Protein AF-A0AAW1SRS5-F1 (afdb_monomer)

Structure (mmCIF, N/CA/C/O backbone):
data_AF-A0AAW1SRS5-F1
#
_entry.id   AF-A0AAW1SRS5-F1
#
loop_
_atom_site.group_PDB
_atom_site.id
_atom_site.type_symbol
_atom_site.label_atom_id
_atom_site.label_alt_id
_atom_site.label_comp_id
_atom_site.label_asym_id
_atom_site.label_entity_id
_atom_site.label_seq_id
_atom_site.pdbx_PDB_ins_code
_atom_site.Cartn_x
_atom_site.Cartn_y
_atom_site.Cartn_z
_atom_sit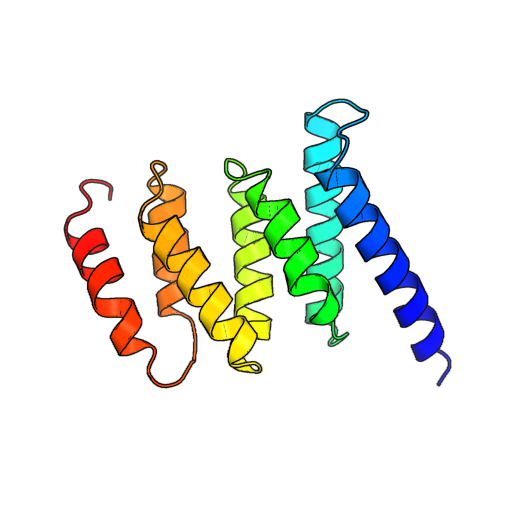e.occupancy
_atom_site.B_iso_or_equiv
_atom_site.auth_seq_id
_atom_site.auth_comp_id
_atom_site.auth_asym_id
_atom_site.auth_atom_id
_atom_site.pdbx_PDB_model_num
ATOM 1 N N . MET A 1 1 ? -18.367 -3.774 26.605 1.00 44.94 1 MET A N 1
ATOM 2 C CA . MET A 1 1 ? -16.959 -3.751 26.159 1.00 44.94 1 MET A CA 1
ATOM 3 C C . MET A 1 1 ? -16.515 -2.293 26.038 1.00 44.94 1 MET A C 1
ATOM 5 O O . MET A 1 1 ? -17.135 -1.575 25.269 1.00 44.94 1 MET A O 1
ATOM 9 N N . PRO A 1 2 ? -15.523 -1.811 26.808 1.00 51.00 2 PRO A N 1
ATOM 10 C CA . PRO A 1 2 ? -15.092 -0.400 26.791 1.00 51.00 2 PRO A CA 1
ATOM 11 C C . PRO A 1 2 ? -14.282 0.042 25.550 1.00 51.00 2 PRO A C 1
ATOM 13 O O . PRO A 1 2 ? -13.909 1.208 25.461 1.00 51.00 2 PRO A O 1
ATOM 16 N N . GLY A 1 3 ? -13.961 -0.868 24.618 1.00 58.78 3 GLY A N 1
ATOM 17 C CA . GLY A 1 3 ? -13.056 -0.607 23.485 1.00 58.78 3 GLY A CA 1
ATOM 18 C C . GLY A 1 3 ? -13.706 -0.025 22.222 1.00 58.78 3 GLY A C 1
ATOM 19 O O . GLY A 1 3 ? -13.033 0.660 21.455 1.00 58.78 3 GLY A O 1
ATOM 20 N N . ASP A 1 4 ? -15.007 -0.233 22.009 1.00 59.31 4 ASP A N 1
ATOM 21 C CA . ASP A 1 4 ? -15.655 0.087 20.724 1.00 59.31 4 ASP A CA 1
ATOM 22 C C . ASP A 1 4 ? -15.824 1.595 20.475 1.00 59.31 4 ASP A C 1
ATOM 24 O O . ASP A 1 4 ? -15.737 2.071 19.341 1.00 59.31 4 ASP A O 1
ATOM 28 N N . SER A 1 5 ? -16.028 2.378 21.535 1.00 62.31 5 SER A N 1
ATOM 29 C CA . SER A 1 5 ? -16.155 3.838 21.462 1.00 62.31 5 SER A CA 1
ATOM 30 C C . SER A 1 5 ? -14.812 4.533 21.225 1.00 62.31 5 SER A C 1
ATOM 32 O O . SER A 1 5 ? -14.764 5.517 20.486 1.00 62.31 5 SER A O 1
ATOM 34 N N . LYS A 1 6 ? -13.713 4.000 21.778 1.00 66.62 6 LYS A N 1
ATOM 35 C CA . LYS A 1 6 ? -12.357 4.530 21.564 1.00 66.62 6 LYS A CA 1
ATOM 36 C C . LYS A 1 6 ? -11.906 4.341 20.112 1.00 66.62 6 LYS A C 1
ATOM 38 O O . LYS A 1 6 ? -11.450 5.294 19.486 1.00 66.62 6 LYS A O 1
ATOM 43 N N . ASN A 1 7 ? -12.142 3.156 19.547 1.00 69.06 7 ASN A N 1
ATOM 44 C CA . ASN A 1 7 ? -11.764 2.834 18.166 1.00 69.06 7 ASN A CA 1
ATOM 45 C C . ASN A 1 7 ? -12.477 3.731 17.136 1.00 69.06 7 ASN A C 1
ATOM 47 O O . ASN A 1 7 ? -11.874 4.140 16.144 1.00 69.06 7 ASN A O 1
ATOM 51 N N . ARG A 1 8 ? -13.749 4.093 17.378 1.00 73.50 8 ARG A N 1
ATOM 52 C CA . ARG A 1 8 ? -14.491 5.030 16.511 1.00 73.50 8 ARG A CA 1
ATOM 53 C C . ARG A 1 8 ? -13.909 6.444 16.522 1.00 73.50 8 ARG A C 1
ATOM 55 O O . ARG A 1 8 ? -13.848 7.066 15.463 1.00 73.50 8 ARG A O 1
ATOM 62 N N . GLY A 1 9 ? -13.490 6.939 17.688 1.00 82.50 9 GLY A N 1
ATOM 63 C CA . GLY A 1 9 ? -12.832 8.244 17.807 1.00 82.50 9 GLY A CA 1
ATOM 64 C C . GLY A 1 9 ? -11.504 8.277 17.050 1.00 82.50 9 GLY A C 1
ATOM 65 O O . GLY A 1 9 ? -11.287 9.152 16.213 1.00 82.50 9 GLY A O 1
ATOM 66 N N . GLU A 1 10 ? -10.671 7.253 17.252 1.00 84.56 10 GLU A N 1
ATOM 67 C CA . GLU A 1 10 ? -9.362 7.134 16.598 1.00 84.56 10 GLU A CA 1
ATOM 68 C C . GLU A 1 10 ? -9.472 7.046 15.065 1.00 84.56 10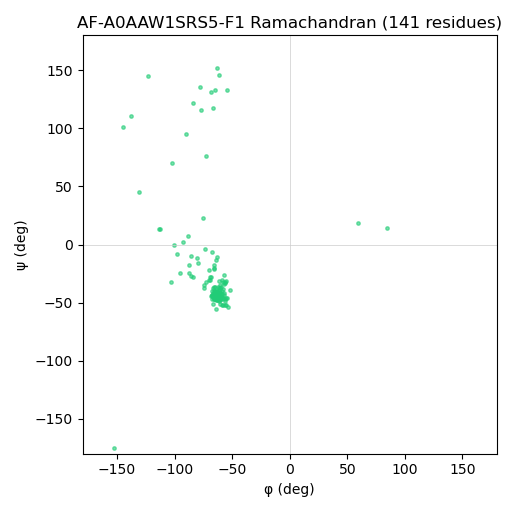 GLU A C 1
ATOM 70 O O . GLU A 1 10 ? -8.664 7.640 14.349 1.00 84.56 10 GLU A O 1
ATOM 75 N N . LEU A 1 11 ? -10.494 6.363 14.539 1.00 88.06 11 LEU A N 1
ATOM 76 C CA . LEU A 1 11 ? -10.753 6.295 13.097 1.00 88.06 11 LEU A CA 1
ATOM 77 C C . LEU A 1 11 ? -11.100 7.675 12.517 1.00 88.06 11 LEU A C 1
ATOM 79 O O . LEU A 1 11 ? -10.588 8.053 11.459 1.00 88.06 11 LEU A O 1
ATOM 83 N N . GLY A 1 12 ? -11.943 8.442 13.215 1.00 89.25 12 GLY A N 1
ATOM 84 C CA . GLY A 1 12 ? -12.295 9.809 12.827 1.00 89.25 12 GLY A CA 1
ATOM 85 C C . GLY A 1 12 ? -11.075 10.733 12.773 1.00 89.25 12 GLY A C 1
ATOM 86 O O . GLY A 1 12 ? -10.899 11.472 11.801 1.00 89.25 12 GLY A O 1
ATOM 87 N N . GLU A 1 13 ? -10.193 10.634 13.768 1.00 90.75 13 GLU A N 1
ATOM 88 C CA . GLU A 1 13 ? -8.933 11.383 13.812 1.00 90.75 13 GLU A CA 1
ATOM 89 C C . GLU A 1 13 ? -8.010 11.028 12.641 1.00 90.75 13 GLU A C 1
ATOM 91 O O . GLU A 1 13 ? -7.534 11.924 11.942 1.00 90.75 13 GLU A O 1
ATOM 96 N N . ILE A 1 14 ? -7.806 9.732 12.372 1.00 92.00 14 ILE A N 1
ATOM 97 C CA . ILE A 1 14 ? -6.974 9.265 11.250 1.00 92.00 14 ILE A CA 1
ATOM 98 C C . ILE A 1 14 ? -7.518 9.787 9.919 1.00 92.00 14 ILE A C 1
ATOM 100 O O . ILE A 1 14 ? -6.754 10.240 9.065 1.00 92.00 14 ILE A O 1
ATOM 104 N N . ARG A 1 15 ? -8.842 9.761 9.738 1.00 91.06 15 ARG A N 1
ATOM 105 C CA . ARG A 1 15 ? -9.488 10.271 8.525 1.00 91.06 15 ARG A CA 1
ATOM 106 C C . ARG A 1 15 ? -9.223 11.763 8.331 1.00 91.06 15 ARG A C 1
ATOM 108 O O . ARG A 1 15 ? -8.897 12.180 7.221 1.00 91.06 15 ARG A O 1
ATOM 115 N N . SER A 1 16 ? -9.343 12.546 9.403 1.00 90.12 16 SER A N 1
ATOM 116 C CA . SER A 1 16 ? -9.064 13.985 9.385 1.00 90.12 16 SER A CA 1
ATOM 117 C C . SER A 1 16 ? -7.598 14.272 9.037 1.00 90.12 16 SER A C 1
ATOM 119 O O . SER A 1 16 ? -7.313 15.094 8.166 1.00 90.12 16 SER A O 1
ATOM 121 N N . GLN A 1 17 ? -6.663 13.521 9.629 1.00 90.50 17 GLN A N 1
ATOM 122 C CA . GLN A 1 17 ? -5.228 13.638 9.350 1.00 90.50 17 GLN A CA 1
ATOM 123 C C . GLN A 1 17 ? -4.864 13.243 7.909 1.00 90.50 17 GLN A C 1
ATOM 125 O O . GLN A 1 17 ? -4.063 13.921 7.269 1.00 90.50 17 GLN A O 1
ATOM 130 N N . LEU A 1 18 ? -5.470 12.185 7.356 1.00 88.38 18 LEU A N 1
ATOM 131 C CA . LEU A 1 18 ? -5.278 11.816 5.946 1.00 88.38 18 LEU A CA 1
ATOM 132 C C . LEU A 1 18 ? -5.737 12.940 5.010 1.00 88.38 18 LEU A C 1
ATOM 134 O O . LEU A 1 18 ? -5.058 13.235 4.024 1.00 88.38 18 LEU A O 1
ATOM 138 N N . ALA A 1 19 ? -6.873 13.574 5.311 1.00 85.75 19 ALA A N 1
ATOM 139 C CA . ALA A 1 19 ? -7.412 14.664 4.506 1.00 85.75 19 ALA A CA 1
ATOM 140 C C . ALA A 1 19 ? -6.532 15.923 4.573 1.00 85.75 19 ALA A C 1
ATOM 142 O O . ALA A 1 19 ? -6.249 16.525 3.533 1.00 85.75 19 ALA A O 1
ATOM 143 N N . SER A 1 20 ? -6.047 16.299 5.761 1.00 85.25 20 SER A N 1
ATOM 144 C CA . SER A 1 20 ? -5.191 17.481 5.928 1.00 85.25 20 SER A CA 1
ATOM 145 C C . SER A 1 20 ? -3.842 17.312 5.223 1.00 85.25 20 SER A C 1
ATOM 147 O O . SER A 1 20 ? -3.464 18.163 4.418 1.00 85.25 20 SER A O 1
ATOM 149 N N . LEU A 1 21 ? -3.181 16.163 5.407 1.00 81.81 21 LEU A N 1
ATOM 150 C CA . LEU A 1 21 ? -1.894 15.841 4.774 1.00 81.81 21 LEU A CA 1
ATOM 151 C C . LEU A 1 21 ? -1.978 15.701 3.246 1.00 81.81 21 LEU A C 1
ATOM 153 O O . LEU A 1 21 ? -0.948 15.731 2.570 1.00 81.81 21 LEU A O 1
ATOM 157 N N . SER A 1 22 ? -3.180 15.517 2.694 1.00 74.81 22 SER A N 1
ATOM 158 C CA . SER A 1 22 ? -3.395 15.395 1.246 1.00 74.81 22 SER A CA 1
ATOM 159 C C . SER A 1 22 ? -3.782 16.716 0.575 1.00 74.81 22 SER A C 1
ATOM 161 O O . SER A 1 22 ? -3.561 16.854 -0.623 1.00 74.81 22 SER A O 1
ATOM 163 N N . SER A 1 23 ? -4.353 17.671 1.317 1.00 68.44 23 SER A N 1
ATOM 164 C CA . SER A 1 23 ? -4.900 18.923 0.767 1.00 68.44 23 SER A CA 1
ATOM 165 C C . SER A 1 23 ? -4.002 20.141 0.989 1.00 68.44 23 SER 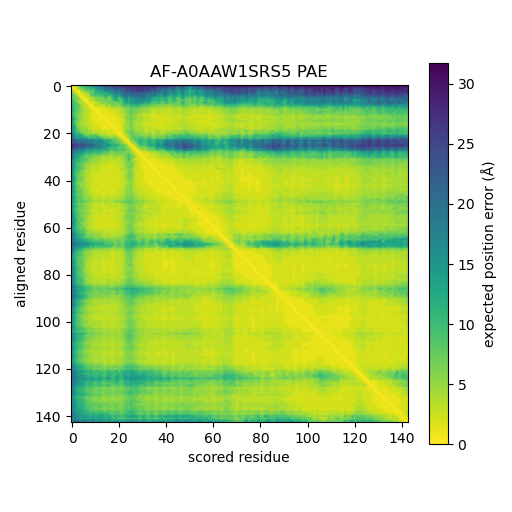A C 1
ATOM 167 O O . SER A 1 23 ? -3.970 21.018 0.132 1.00 68.44 23 SER A O 1
ATOM 169 N N . HIS A 1 24 ? -3.253 20.201 2.094 1.00 57.59 24 HIS A N 1
ATOM 170 C CA . HIS A 1 24 ? -2.388 21.335 2.415 1.00 57.59 24 HIS A CA 1
ATOM 171 C C . HIS A 1 24 ? -1.112 20.847 3.112 1.00 57.59 24 HIS A C 1
ATOM 173 O O . HIS A 1 24 ? -1.142 20.592 4.317 1.00 57.59 24 HIS A O 1
ATOM 179 N N . PRO A 1 25 ? 0.036 20.744 2.417 1.00 60.16 25 PRO A N 1
ATOM 180 C CA . PRO A 1 25 ? 1.320 20.623 3.093 1.00 60.16 25 PRO A CA 1
ATOM 181 C C . PRO A 1 25 ? 1.666 21.993 3.697 1.00 60.16 25 PRO A C 1
ATOM 183 O O . PRO A 1 25 ? 2.465 22.748 3.158 1.00 60.16 25 PRO A O 1
ATOM 186 N N . SER A 1 26 ? 1.020 22.351 4.806 1.00 51.34 26 SER A N 1
ATOM 187 C CA . SER A 1 26 ? 1.206 23.610 5.545 1.00 51.34 26 SER A CA 1
ATOM 188 C C . SER A 1 26 ? 2.501 23.642 6.376 1.00 51.34 26 SER A C 1
ATOM 190 O O . SER A 1 26 ? 2.629 24.414 7.321 1.00 51.34 26 SER A O 1
ATOM 192 N N . GLY A 1 27 ? 3.487 22.824 6.005 1.00 64.19 27 GLY A N 1
ATOM 193 C CA . GLY A 1 27 ? 4.791 22.704 6.649 1.00 64.19 27 GLY A CA 1
ATOM 194 C C . GLY A 1 27 ? 5.856 22.236 5.657 1.00 64.19 27 GLY A C 1
ATOM 195 O O . GLY A 1 27 ? 5.594 22.089 4.462 1.00 64.19 27 GLY A O 1
ATOM 196 N N . ASN A 1 28 ? 7.072 21.992 6.145 1.00 74.75 28 ASN A N 1
ATOM 197 C CA . ASN A 1 28 ? 8.150 21.445 5.325 1.00 74.75 28 ASN A CA 1
ATOM 198 C C . ASN A 1 28 ? 7.687 20.135 4.650 1.00 74.75 28 ASN A C 1
ATOM 200 O O . ASN A 1 28 ? 7.118 19.255 5.299 1.00 74.75 28 ASN A O 1
ATOM 204 N N . ARG A 1 29 ? 7.928 19.989 3.338 1.00 75.81 29 ARG A N 1
ATOM 205 C CA . ARG A 1 29 ? 7.488 18.818 2.548 1.00 75.81 29 ARG A CA 1
ATOM 206 C C . ARG A 1 29 ? 8.010 17.501 3.133 1.00 75.81 29 ARG A C 1
ATOM 208 O O . ARG A 1 29 ? 7.323 16.486 3.051 1.00 75.81 29 ARG A O 1
ATOM 215 N N . ILE A 1 30 ? 9.194 17.537 3.743 1.00 77.62 30 ILE A N 1
ATOM 216 C CA . ILE A 1 30 ? 9.820 16.388 4.410 1.00 77.62 30 ILE A CA 1
ATOM 217 C C . ILE A 1 30 ? 9.010 15.969 5.644 1.00 77.62 30 ILE A C 1
ATOM 219 O O . ILE A 1 30 ? 8.723 14.786 5.823 1.00 77.62 30 ILE A O 1
ATOM 223 N N . ASP A 1 31 ? 8.569 16.934 6.450 1.00 83.25 31 ASP A N 1
ATOM 224 C CA . ASP A 1 31 ? 7.797 16.671 7.667 1.00 83.25 31 ASP A CA 1
ATOM 225 C C . ASP A 1 31 ? 6.413 16.109 7.329 1.00 83.25 31 ASP A C 1
ATOM 227 O O . ASP A 1 31 ? 5.963 15.148 7.951 1.00 83.25 31 ASP A O 1
ATOM 231 N N . ALA A 1 32 ? 5.771 16.629 6.278 1.00 82.19 32 ALA A N 1
ATOM 232 C CA . ALA A 1 32 ? 4.496 16.107 5.788 1.00 82.19 32 ALA A CA 1
ATOM 233 C C . ALA A 1 32 ? 4.615 14.658 5.272 1.00 82.19 32 ALA A C 1
ATOM 235 O O . ALA A 1 32 ? 3.747 13.825 5.546 1.00 82.19 32 ALA A O 1
ATOM 236 N N . ALA A 1 33 ? 5.698 14.333 4.556 1.00 83.75 33 ALA A N 1
ATOM 237 C CA . ALA A 1 33 ? 5.961 12.971 4.091 1.00 83.75 33 ALA A CA 1
ATOM 238 C C . ALA A 1 33 ? 6.202 12.004 5.263 1.00 83.75 33 ALA A C 1
ATOM 240 O O . ALA A 1 33 ? 5.654 10.899 5.282 1.00 83.75 33 ALA A O 1
ATOM 241 N N . ASN A 1 34 ? 6.964 12.432 6.273 1.00 88.06 34 ASN A N 1
ATOM 242 C CA . ASN A 1 34 ? 7.203 11.644 7.482 1.00 88.06 34 ASN A CA 1
ATOM 243 C C . ASN A 1 34 ? 5.917 11.436 8.292 1.00 88.06 34 ASN A C 1
ATOM 245 O O . ASN A 1 34 ? 5.611 10.306 8.668 1.00 88.06 34 ASN A O 1
ATOM 249 N N . ALA A 1 35 ? 5.108 12.482 8.480 1.00 89.44 35 ALA A N 1
ATOM 250 C CA . ALA A 1 35 ? 3.812 12.381 9.148 1.00 89.44 35 ALA A CA 1
ATOM 251 C C . ALA A 1 35 ? 2.873 11.394 8.435 1.00 89.44 35 ALA A C 1
ATOM 253 O O . ALA A 1 35 ? 2.201 10.588 9.079 1.00 89.44 35 ALA A O 1
ATOM 254 N N . LYS A 1 36 ? 2.876 11.390 7.095 1.00 89.38 36 LYS A N 1
ATOM 255 C CA . LYS A 1 36 ? 2.106 10.424 6.301 1.00 89.38 36 LYS A CA 1
ATOM 256 C C . LYS A 1 36 ? 2.585 8.988 6.527 1.00 89.38 36 LYS A C 1
ATOM 258 O O . LYS A 1 36 ? 1.756 8.097 6.696 1.00 89.38 36 LYS A O 1
ATOM 263 N N . LYS A 1 37 ? 3.900 8.753 6.591 1.00 91.88 37 LYS A N 1
ATOM 264 C CA . LYS A 1 37 ? 4.462 7.426 6.908 1.00 91.88 37 LYS A CA 1
ATOM 265 C C . LYS A 1 37 ? 4.037 6.947 8.289 1.00 91.88 37 LYS A C 1
ATOM 267 O O . LYS A 1 37 ? 3.631 5.796 8.420 1.00 91.88 37 LYS A O 1
ATOM 272 N N . GLU A 1 38 ? 4.083 7.814 9.297 1.00 93.94 38 GLU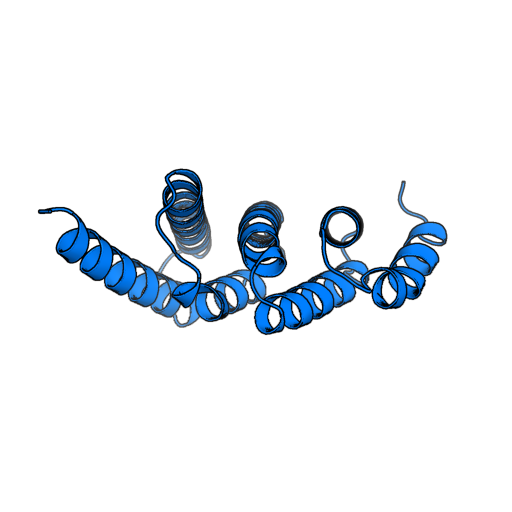 A N 1
ATOM 273 C CA . GLU A 1 38 ? 3.613 7.469 10.644 1.00 93.94 38 GLU A CA 1
ATOM 274 C C . GLU A 1 38 ? 2.121 7.123 10.657 1.00 93.94 38 GLU A C 1
ATOM 276 O O . GLU A 1 38 ? 1.712 6.140 11.277 1.00 93.94 38 GLU A O 1
ATOM 281 N N . LEU A 1 39 ? 1.308 7.851 9.889 1.00 93.62 39 LEU A N 1
ATOM 282 C CA . LEU A 1 39 ? -0.116 7.558 9.771 1.00 93.62 39 LEU A CA 1
ATOM 283 C C . LEU A 1 39 ? -0.380 6.199 9.103 1.00 93.62 39 LEU A C 1
ATOM 285 O O . LEU A 1 39 ? -1.196 5.420 9.594 1.00 93.62 39 LEU A O 1
ATOM 289 N N . PHE A 1 40 ? 0.351 5.869 8.034 1.00 94.69 40 PHE A N 1
ATOM 290 C CA . PHE A 1 40 ? 0.257 4.563 7.372 1.00 94.69 40 PHE A CA 1
ATOM 291 C C . PHE A 1 40 ? 0.705 3.423 8.292 1.00 94.69 40 PHE A C 1
ATOM 293 O O . PHE A 1 40 ? 0.022 2.402 8.368 1.00 94.69 40 PHE A O 1
ATOM 300 N N . LYS A 1 41 ? 1.798 3.603 9.048 1.00 95.38 41 LYS A N 1
ATOM 301 C CA . LYS A 1 41 ? 2.225 2.639 10.077 1.00 95.38 41 LYS A CA 1
ATOM 302 C C . LYS A 1 41 ? 1.125 2.407 11.109 1.00 95.38 41 LYS A C 1
ATOM 304 O O . LYS A 1 41 ? 0.852 1.259 11.446 1.00 95.38 41 LYS A O 1
ATOM 309 N N . LYS A 1 42 ? 0.461 3.475 11.567 1.00 94.88 42 LYS A N 1
ATOM 310 C CA . LYS A 1 42 ? -0.656 3.384 12.518 1.00 94.88 42 LYS A CA 1
ATOM 311 C C . LYS A 1 42 ? -1.812 2.558 11.941 1.00 94.88 42 LYS A C 1
ATOM 313 O O . LYS A 1 42 ? -2.294 1.643 12.603 1.00 94.88 42 LYS A O 1
ATOM 318 N N . ILE A 1 43 ? -2.214 2.824 10.695 1.00 94.69 43 ILE A N 1
ATOM 319 C CA . ILE A 1 43 ? -3.285 2.087 9.994 1.00 94.69 43 ILE A CA 1
ATOM 320 C C . ILE A 1 43 ? -2.932 0.603 9.830 1.00 94.69 43 ILE A C 1
ATOM 322 O O . ILE A 1 43 ? -3.775 -0.264 10.078 1.00 94.69 43 ILE A O 1
ATOM 326 N N . ILE A 1 44 ? -1.690 0.303 9.441 1.00 94.56 44 ILE A N 1
ATOM 327 C CA . ILE A 1 44 ? -1.204 -1.076 9.324 1.00 94.56 44 ILE A CA 1
ATOM 328 C C . ILE A 1 44 ? -1.238 -1.757 10.691 1.00 94.56 44 ILE A C 1
ATOM 330 O O . ILE A 1 44 ? -1.783 -2.849 10.787 1.00 94.56 44 ILE A O 1
ATOM 334 N N . ASN A 1 45 ? -0.747 -1.104 11.748 1.00 94.56 45 ASN A N 1
ATOM 335 C CA . ASN A 1 45 ? -0.769 -1.655 13.102 1.00 94.56 45 ASN A CA 1
ATOM 336 C C . ASN A 1 45 ? -2.195 -2.021 13.544 1.00 94.56 45 ASN A C 1
ATOM 338 O O . ASN A 1 45 ? -2.434 -3.138 14.000 1.00 94.56 45 ASN A O 1
ATOM 342 N N . TYR A 1 46 ? -3.166 -1.129 13.329 1.00 93.56 46 TYR A N 1
ATOM 343 C CA . TYR A 1 46 ? -4.571 -1.427 13.618 1.00 93.56 46 TYR A CA 1
ATOM 344 C C . TYR A 1 46 ? -5.111 -2.605 12.807 1.00 93.56 46 TYR A C 1
ATOM 346 O O . TYR A 1 46 ? -5.744 -3.495 13.369 1.00 93.56 46 TYR A O 1
ATOM 354 N N . THR A 1 47 ? -4.795 -2.650 11.512 1.00 91.19 47 THR A N 1
ATOM 355 C CA . THR A 1 47 ? -5.181 -3.770 10.643 1.00 91.19 47 THR A CA 1
ATOM 356 C C . THR A 1 47 ? -4.572 -5.086 11.146 1.00 91.19 47 THR A C 1
ATOM 358 O O . THR A 1 47 ? -5.259 -6.101 11.197 1.00 91.19 47 THR A O 1
ATOM 361 N N . THR A 1 48 ? -3.310 -5.079 11.595 1.00 91.94 48 THR A N 1
ATOM 362 C CA . THR A 1 48 ? -2.624 -6.282 12.102 1.00 91.94 48 THR A CA 1
ATOM 363 C C . THR A 1 48 ? -3.174 -6.793 13.430 1.00 91.94 48 THR A C 1
ATOM 365 O O . THR A 1 48 ? -3.123 -7.995 13.671 1.00 91.94 48 THR A O 1
ATOM 368 N N . VAL A 1 49 ? -3.736 -5.920 14.274 1.00 92.38 49 VAL A N 1
ATOM 369 C CA . VAL A 1 49 ? -4.406 -6.327 15.525 1.00 92.38 49 VAL A CA 1
ATOM 370 C C . VAL A 1 49 ? -5.896 -6.640 15.330 1.00 92.38 49 VAL A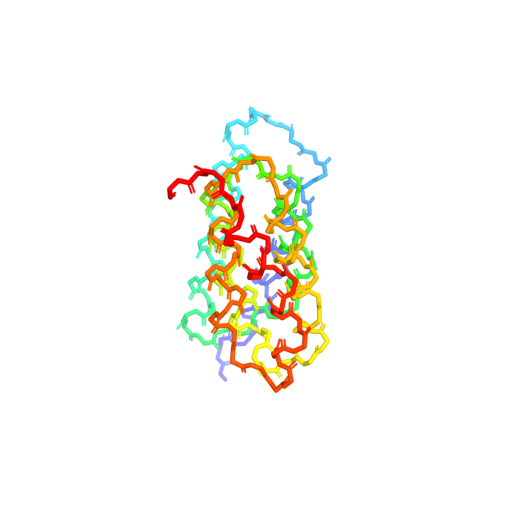 C 1
ATOM 372 O O . VAL A 1 49 ? -6.605 -6.874 16.305 1.00 92.38 49 VAL A O 1
ATOM 375 N N . GLY A 1 50 ? -6.378 -6.657 14.081 1.00 87.88 50 GLY A N 1
ATOM 376 C CA . GLY A 1 50 ? -7.747 -7.042 13.732 1.00 87.88 50 GLY A CA 1
ATOM 377 C C . GLY A 1 50 ? -8.786 -5.925 13.842 1.00 87.88 50 GLY A C 1
ATOM 378 O O . GLY A 1 50 ? -9.981 -6.211 13.826 1.00 87.88 50 GLY A O 1
ATOM 379 N N . ILE A 1 51 ? -8.368 -4.660 13.952 1.00 89.81 51 ILE A N 1
ATOM 380 C CA . ILE A 1 51 ? -9.291 -3.521 13.904 1.00 89.81 51 ILE A CA 1
ATOM 381 C C . ILE A 1 51 ? -9.556 -3.172 12.438 1.00 89.81 51 ILE A C 1
ATOM 383 O O . ILE A 1 51 ? -8.630 -2.857 11.687 1.00 89.81 51 ILE A O 1
ATOM 387 N N . ASP A 1 52 ? -10.830 -3.211 12.045 1.00 89.31 52 ASP A N 1
ATOM 388 C CA . ASP A 1 52 ? -11.249 -2.917 10.677 1.00 89.31 52 ASP A CA 1
ATOM 389 C C . ASP A 1 52 ? -11.017 -1.442 10.316 1.00 89.31 52 ASP A C 1
ATOM 391 O O . ASP A 1 52 ? -11.616 -0.526 10.882 1.00 89.31 52 ASP A O 1
ATOM 395 N N . MET A 1 53 ? -10.151 -1.232 9.328 1.00 91.69 53 MET A N 1
ATOM 396 C CA . MET A 1 53 ? -9.810 0.067 8.754 1.00 91.69 53 MET A CA 1
ATOM 397 C C . MET A 1 53 ? -10.272 0.194 7.298 1.00 91.69 53 MET A C 1
ATOM 399 O O . MET A 1 53 ? -9.851 1.123 6.608 1.00 91.69 53 MET A O 1
ATOM 403 N N . SER A 1 54 ? -11.136 -0.701 6.807 1.00 89.94 54 SER A N 1
ATOM 404 C CA . SER A 1 54 ? -11.630 -0.712 5.419 1.00 89.94 54 SER A CA 1
ATOM 405 C C . SER A 1 54 ? -12.291 0.607 4.996 1.00 89.94 54 SER A C 1
ATOM 407 O O . SER A 1 54 ? -12.132 1.057 3.862 1.00 89.94 54 SER A O 1
ATOM 409 N N . SER A 1 55 ? -12.956 1.306 5.921 1.00 90.56 55 SER A N 1
ATOM 410 C CA . SER A 1 55 ? -13.598 2.607 5.657 1.00 90.56 55 SER A CA 1
ATOM 411 C C . SER A 1 55 ? -12.624 3.739 5.282 1.00 90.56 55 SER A C 1
ATOM 413 O O . SER A 1 55 ? -13.054 4.789 4.791 1.00 90.56 55 SER A O 1
ATOM 415 N N . LEU A 1 56 ? -11.319 3.535 5.495 1.00 92.56 56 LEU A N 1
ATOM 416 C CA . LEU A 1 56 ? -10.251 4.464 5.125 1.00 92.56 56 LEU A CA 1
ATOM 417 C C . LEU A 1 56 ? -9.659 4.180 3.738 1.00 92.56 56 LEU A C 1
ATOM 419 O O . LEU A 1 56 ? -8.763 4.911 3.319 1.00 92.56 56 LEU A O 1
ATOM 423 N N . PHE A 1 57 ? -10.165 3.187 3.001 1.00 90.75 57 PHE A N 1
ATOM 424 C CA . PHE A 1 57 ? -9.566 2.737 1.743 1.00 90.75 57 PHE A CA 1
ATOM 425 C C . PHE A 1 57 ? -9.360 3.867 0.728 1.00 90.75 57 PHE A C 1
ATOM 427 O O . PHE A 1 57 ? -8.242 4.101 0.268 1.00 90.75 57 PHE A O 1
ATOM 434 N N . MET A 1 58 ? -10.423 4.618 0.426 1.00 90.38 58 MET A N 1
ATOM 435 C CA . MET A 1 58 ? -10.362 5.734 -0.525 1.00 90.38 58 MET A CA 1
ATOM 436 C C . MET A 1 58 ? -9.442 6.875 -0.042 1.00 90.38 58 MET A C 1
ATOM 438 O O . MET A 1 58 ? -8.587 7.309 -0.823 1.00 90.38 58 MET A O 1
ATOM 442 N N . PRO A 1 59 ? -9.537 7.347 1.222 1.00 91.06 59 PRO A N 1
ATOM 443 C CA . PRO A 1 59 ? -8.573 8.294 1.787 1.00 91.06 59 PRO A CA 1
ATOM 444 C C . PRO A 1 59 ? -7.108 7.844 1.699 1.00 91.06 59 PRO A C 1
ATOM 446 O O . PRO A 1 59 ? -6.252 8.629 1.294 1.00 91.06 59 PRO A O 1
ATOM 449 N N . VAL A 1 60 ? -6.812 6.586 2.043 1.00 91.44 60 VAL A N 1
ATOM 450 C CA . VAL A 1 60 ? -5.452 6.023 2.023 1.00 91.44 60 VAL A CA 1
ATOM 451 C C . VAL A 1 60 ? -4.912 5.964 0.597 1.00 91.44 60 VAL A C 1
ATOM 453 O O . VAL A 1 60 ? -3.799 6.427 0.342 1.00 91.44 60 VAL A O 1
ATOM 456 N N . MET A 1 61 ? -5.714 5.466 -0.347 1.00 88.69 61 MET A N 1
ATOM 457 C CA . MET A 1 61 ? -5.338 5.402 -1.760 1.00 88.69 61 MET A CA 1
ATOM 458 C C . MET A 1 61 ? -5.058 6.799 -2.325 1.00 88.69 61 MET A C 1
ATOM 460 O O . MET A 1 61 ? -4.007 7.020 -2.922 1.00 88.69 61 MET A O 1
ATOM 464 N N . THR A 1 62 ? -5.946 7.763 -2.069 1.00 87.25 62 THR A N 1
ATOM 465 C CA . THR A 1 62 ? -5.772 9.156 -2.514 1.00 87.25 62 THR A CA 1
ATOM 466 C C . THR A 1 62 ? -4.492 9.763 -1.941 1.00 87.25 62 THR A C 1
ATOM 468 O O . THR A 1 62 ? -3.706 10.366 -2.668 1.00 87.25 62 THR A O 1
ATOM 471 N N . SER A 1 63 ? -4.237 9.550 -0.647 1.00 84.62 63 SER A N 1
ATOM 472 C CA . SER A 1 63 ? -3.058 10.101 0.020 1.00 84.62 63 SER A CA 1
ATOM 473 C C . SER A 1 63 ? -1.745 9.540 -0.529 1.00 84.62 63 SER A C 1
ATOM 475 O O . SER A 1 63 ? -0.765 10.282 -0.642 1.00 84.62 63 SER A O 1
ATOM 477 N N . ALA A 1 64 ? -1.717 8.255 -0.890 1.00 81.06 64 ALA A N 1
ATOM 478 C CA . ALA A 1 64 ? -0.540 7.621 -1.472 1.00 81.06 64 ALA A CA 1
ATOM 479 C C . ALA A 1 64 ? -0.306 8.033 -2.934 1.00 81.06 64 ALA A C 1
ATOM 481 O O . ALA A 1 64 ? 0.840 8.253 -3.321 1.00 81.06 64 ALA A O 1
ATOM 482 N N . VAL A 1 65 ? -1.368 8.201 -3.733 1.00 76.62 65 VAL A N 1
ATOM 483 C CA . VAL A 1 65 ? -1.255 8.678 -5.125 1.00 76.62 65 VAL A CA 1
ATOM 484 C C . VAL A 1 65 ? -0.630 10.075 -5.188 1.00 76.62 65 VAL A C 1
ATOM 486 O O . VAL A 1 65 ? 0.207 10.320 -6.051 1.00 76.62 65 VAL A O 1
ATOM 489 N N . SER A 1 66 ? -0.939 10.960 -4.235 1.00 75.00 66 SER A N 1
ATOM 490 C CA . SER A 1 66 ? -0.305 12.287 -4.132 1.00 75.00 66 SER A CA 1
ATOM 491 C C . SER A 1 66 ? 1.185 12.250 -3.749 1.00 75.00 66 SER A C 1
ATOM 493 O O . SER A 1 66 ? 1.835 13.291 -3.696 1.00 75.00 66 SER A O 1
ATOM 495 N N . SER A 1 67 ? 1.740 11.079 -3.428 1.00 75.06 67 SER A N 1
ATOM 496 C CA . SER A 1 67 ? 3.146 10.874 -3.057 1.00 75.06 67 SER A CA 1
ATOM 497 C C . SER A 1 67 ? 3.751 9.710 -3.848 1.00 75.06 67 SER A C 1
ATOM 499 O O . SER A 1 67 ? 4.420 8.851 -3.280 1.00 75.06 67 SER A O 1
ATOM 501 N N . SER A 1 68 ? 3.487 9.677 -5.160 1.00 69.81 68 SER A N 1
ATOM 502 C CA . SER A 1 68 ? 3.817 8.557 -6.055 1.00 69.81 68 SER A CA 1
ATOM 503 C C . SER A 1 68 ? 5.299 8.177 -6.092 1.00 69.81 68 SER A C 1
ATOM 505 O O . SER A 1 68 ? 5.603 7.019 -6.357 1.00 69.81 68 SER A O 1
ATOM 507 N N . GLU A 1 69 ? 6.20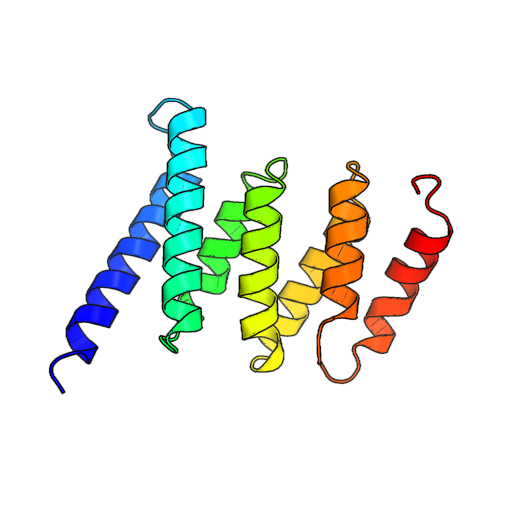1 9.111 -5.797 1.00 76.50 69 GLU A N 1
ATOM 508 C CA . GLU A 1 69 ? 7.655 8.893 -5.794 1.00 76.50 69 GLU A CA 1
ATOM 509 C C . GLU A 1 69 ? 8.164 8.216 -4.504 1.00 76.50 69 GLU A C 1
ATOM 511 O O . GLU A 1 69 ? 9.304 7.759 -4.440 1.00 76.50 69 GLU A O 1
ATOM 516 N N . ASP A 1 70 ? 7.338 8.115 -3.456 1.00 86.56 70 ASP A N 1
ATOM 517 C CA . ASP A 1 70 ? 7.744 7.500 -2.192 1.00 86.56 70 ASP A CA 1
ATOM 518 C C . ASP A 1 70 ? 7.457 5.990 -2.183 1.00 86.56 70 ASP A C 1
ATOM 520 O O . ASP A 1 70 ? 6.370 5.517 -1.832 1.00 86.56 70 ASP A O 1
ATOM 524 N N . ILE A 1 71 ? 8.482 5.212 -2.530 1.00 90.31 71 ILE A N 1
ATOM 525 C CA . ILE A 1 71 ? 8.425 3.743 -2.575 1.00 90.31 71 ILE A CA 1
ATOM 526 C C . ILE A 1 71 ? 8.019 3.141 -1.221 1.00 90.31 71 ILE A C 1
ATOM 528 O O . ILE A 1 71 ? 7.338 2.113 -1.176 1.00 90.31 71 ILE A O 1
ATOM 532 N N . VAL A 1 72 ? 8.413 3.753 -0.098 1.00 91.62 72 VAL A N 1
ATOM 533 C CA . VAL A 1 72 ? 8.067 3.243 1.238 1.00 91.62 72 VAL A CA 1
ATOM 534 C C . VAL A 1 72 ? 6.565 3.372 1.472 1.00 91.62 72 VAL A C 1
ATOM 536 O O . VAL A 1 72 ? 5.936 2.417 1.932 1.00 91.62 72 VAL A O 1
ATOM 539 N N . LEU A 1 73 ? 5.973 4.508 1.093 1.00 91.12 73 LEU A N 1
ATOM 540 C CA . LEU A 1 73 ? 4.522 4.688 1.149 1.00 91.12 73 LEU A CA 1
ATOM 541 C C . LEU A 1 73 ? 3.790 3.737 0.199 1.00 91.12 73 LEU A C 1
ATOM 543 O O . LEU A 1 73 ? 2.785 3.159 0.609 1.00 91.12 73 LEU A O 1
ATOM 547 N N . LYS A 1 74 ? 4.303 3.493 -1.017 1.00 92.00 74 LYS A N 1
ATOM 548 C CA . LYS A 1 74 ? 3.708 2.494 -1.926 1.00 92.00 74 LYS A CA 1
ATOM 549 C C . LYS A 1 74 ? 3.725 1.083 -1.337 1.00 92.00 74 LYS A C 1
ATOM 551 O O . LYS A 1 74 ? 2.710 0.397 -1.389 1.00 92.00 74 LYS A O 1
ATOM 556 N N . LYS A 1 75 ? 4.822 0.661 -0.698 1.00 93.50 75 LYS A N 1
ATOM 557 C CA . LYS A 1 75 ? 4.888 -0.640 -0.000 1.00 93.50 75 LYS A CA 1
ATOM 558 C C . LYS A 1 75 ? 3.826 -0.754 1.094 1.00 93.50 75 LYS A C 1
ATOM 560 O O . LYS A 1 75 ? 3.145 -1.774 1.183 1.00 93.50 75 LYS A O 1
ATOM 565 N N . MET A 1 76 ? 3.669 0.293 1.904 1.00 94.94 76 MET A N 1
ATOM 566 C CA . MET A 1 76 ? 2.649 0.340 2.955 1.00 94.94 76 MET A CA 1
ATOM 567 C C . MET A 1 76 ? 1.227 0.335 2.375 1.00 94.94 76 MET A C 1
ATOM 569 O O . MET A 1 76 ? 0.371 -0.397 2.868 1.00 94.94 76 MET A O 1
ATOM 573 N N . LEU A 1 77 ? 0.990 1.096 1.300 1.00 93.75 77 LEU A N 1
ATOM 574 C CA . LEU A 1 77 ? -0.278 1.106 0.572 1.00 93.75 77 LEU A CA 1
ATOM 575 C C . LEU A 1 77 ? -0.626 -0.293 0.066 1.00 93.75 77 LEU A C 1
ATOM 577 O O . LEU A 1 77 ? -1.728 -0.762 0.325 1.00 93.75 77 LEU A O 1
ATOM 581 N N . TYR A 1 78 ? 0.297 -0.952 -0.638 1.00 94.31 78 TYR A N 1
ATOM 582 C CA . TYR A 1 78 ? 0.058 -2.262 -1.240 1.00 94.31 78 TYR A CA 1
ATOM 583 C C . TYR A 1 78 ? -0.247 -3.317 -0.185 1.00 94.31 78 TYR A C 1
ATOM 585 O O . TYR A 1 78 ? -1.203 -4.070 -0.352 1.00 94.31 78 TYR A O 1
ATOM 593 N N . LEU A 1 79 ? 0.496 -3.324 0.928 1.00 93.31 79 LEU A N 1
ATOM 594 C CA . LEU A 1 79 ? 0.203 -4.200 2.062 1.00 93.31 79 LEU A CA 1
ATOM 595 C C . LEU A 1 79 ? -1.234 -3.994 2.564 1.00 93.31 79 LEU A C 1
ATOM 597 O O . LEU A 1 79 ? -1.981 -4.960 2.718 1.00 93.31 79 LEU A O 1
ATOM 601 N N . TYR A 1 80 ? -1.634 -2.739 2.776 1.00 93.75 80 TYR A N 1
ATOM 602 C CA . TYR A 1 80 ? -2.971 -2.399 3.252 1.00 93.75 80 TYR A CA 1
ATOM 603 C C . TYR A 1 80 ? -4.067 -2.801 2.247 1.00 93.75 80 TYR A C 1
ATOM 605 O O . TYR A 1 80 ? -4.953 -3.580 2.593 1.00 93.75 80 TYR A O 1
ATOM 613 N N . ILE A 1 81 ? -4.005 -2.342 0.992 1.00 92.25 81 ILE A N 1
ATOM 614 C CA . ILE A 1 81 ? -5.075 -2.593 0.010 1.00 92.25 81 ILE A CA 1
ATOM 615 C C . ILE A 1 81 ? -5.197 -4.079 -0.339 1.00 92.25 81 ILE A C 1
ATOM 617 O O . ILE A 1 81 ? -6.312 -4.574 -0.462 1.00 92.25 81 ILE A O 1
ATOM 621 N N . CYS A 1 82 ? -4.081 -4.817 -0.422 1.00 92.00 82 CYS A N 1
ATOM 622 C CA . CYS A 1 82 ? -4.113 -6.252 -0.715 1.00 92.00 82 CYS A CA 1
ATOM 623 C C . CYS A 1 82 ? -4.730 -7.058 0.433 1.00 92.00 82 CYS A C 1
ATOM 625 O O . CYS A 1 82 ? -5.315 -8.112 0.184 1.00 92.00 82 CYS A O 1
ATOM 627 N N . THR A 1 83 ? -4.628 -6.562 1.672 1.00 90.75 83 THR A N 1
ATOM 628 C CA . THR A 1 83 ? -5.278 -7.176 2.838 1.00 90.75 83 THR A CA 1
ATOM 629 C C . THR A 1 83 ? -6.801 -7.077 2.731 1.00 90.75 83 THR A C 1
ATOM 631 O O . THR A 1 83 ? -7.493 -8.068 2.943 1.00 90.75 83 THR A O 1
ATOM 634 N N . TYR A 1 84 ? -7.333 -5.914 2.339 1.00 90.50 84 TYR A N 1
ATOM 635 C CA . TYR A 1 84 ? -8.784 -5.702 2.241 1.00 90.50 84 TYR A CA 1
ATOM 636 C C . TYR A 1 84 ? -9.400 -6.180 0.922 1.00 90.50 84 TYR A C 1
ATOM 638 O O . TYR A 1 84 ? -10.564 -6.578 0.910 1.00 90.50 84 TYR A O 1
ATOM 646 N N . ALA A 1 85 ? -8.637 -6.184 -0.175 1.00 89.44 85 ALA A N 1
ATOM 647 C CA . ALA A 1 85 ? -9.107 -6.645 -1.479 1.00 89.44 85 ALA A CA 1
ATOM 648 C C . ALA A 1 85 ? -9.660 -8.077 -1.406 1.00 89.44 85 ALA A C 1
ATOM 650 O O . ALA A 1 85 ? -10.772 -8.321 -1.854 1.00 89.44 85 ALA A O 1
ATOM 651 N N . GLN A 1 86 ? -8.951 -9.004 -0.751 1.00 84.75 86 GLN A N 1
ATOM 652 C CA . GLN A 1 86 ? -9.344 -10.423 -0.696 1.00 84.75 86 GLN A CA 1
ATOM 653 C C . GLN A 1 86 ? -10.767 -10.660 -0.164 1.00 84.75 86 GLN A C 1
ATOM 655 O O . GLN A 1 86 ? -11.420 -11.612 -0.581 1.00 84.75 86 GLN A O 1
ATOM 660 N N . ALA A 1 87 ? -11.247 -9.802 0.738 1.00 83.69 87 ALA A N 1
ATOM 661 C CA . ALA A 1 87 ? -12.562 -9.933 1.358 1.00 83.69 87 ALA A CA 1
ATOM 662 C C . ALA A 1 87 ? -13.648 -9.064 0.697 1.00 83.69 87 ALA A C 1
ATOM 664 O O . ALA A 1 87 ? -14.819 -9.191 1.052 1.00 83.69 87 ALA A O 1
ATOM 665 N N . ASN A 1 88 ? -13.290 -8.171 -0.234 1.00 85.25 88 ASN A N 1
ATOM 666 C CA . ASN A 1 88 ? -14.217 -7.203 -0.815 1.00 85.25 88 ASN A CA 1
ATOM 667 C C . ASN A 1 88 ? -14.015 -7.069 -2.343 1.00 85.25 88 ASN A C 1
ATOM 669 O O . ASN A 1 88 ? -13.004 -6.508 -2.783 1.00 85.25 88 ASN A O 1
ATOM 673 N N . PRO A 1 89 ? -14.976 -7.540 -3.163 1.00 85.50 89 PRO A N 1
ATOM 674 C CA . PRO A 1 89 ? -14.903 -7.460 -4.625 1.00 85.50 89 PRO A CA 1
ATOM 675 C C . PRO A 1 89 ? -14.751 -6.035 -5.181 1.00 85.50 89 PRO A C 1
ATOM 677 O O . PRO A 1 89 ? -13.969 -5.824 -6.109 1.00 85.50 89 PRO A O 1
ATOM 680 N N . ASP A 1 90 ? -15.422 -5.043 -4.590 1.00 86.25 90 ASP A N 1
ATOM 681 C CA . ASP A 1 90 ? -15.347 -3.651 -5.056 1.00 86.25 90 ASP A CA 1
ATOM 682 C C . ASP A 1 90 ? -13.938 -3.083 -4.837 1.00 86.25 90 ASP A C 1
ATOM 684 O O . ASP A 1 90 ? -13.350 -2.443 -5.715 1.00 86.25 90 ASP A O 1
ATOM 688 N N . LEU A 1 91 ? -13.345 -3.388 -3.677 1.00 89.62 91 LEU A N 1
ATOM 689 C CA . LEU A 1 91 ? -11.966 -3.005 -3.363 1.00 89.62 91 LEU A CA 1
ATOM 690 C C . LEU A 1 91 ? -10.949 -3.796 -4.190 1.00 89.62 91 LEU A C 1
ATOM 692 O O . LEU A 1 91 ? -9.885 -3.265 -4.521 1.00 89.62 91 LEU A O 1
ATOM 696 N N . THR A 1 92 ? -11.269 -5.041 -4.553 1.00 90.88 92 THR A N 1
ATOM 697 C CA . THR A 1 92 ? -10.438 -5.865 -5.438 1.00 90.88 92 THR A CA 1
ATOM 698 C C . THR A 1 92 ? -10.244 -5.188 -6.780 1.00 90.88 92 THR A C 1
ATOM 700 O O . THR A 1 92 ? -9.102 -5.000 -7.196 1.00 90.88 92 THR A O 1
ATOM 703 N N . LEU A 1 93 ? -11.326 -4.776 -7.442 1.00 91.00 93 LEU A N 1
ATOM 704 C CA . LEU A 1 93 ? -11.227 -4.175 -8.770 1.00 91.00 93 LEU A CA 1
ATOM 705 C C . LEU A 1 93 ? -10.417 -2.870 -8.742 1.00 91.00 93 LEU A C 1
ATOM 707 O O . LEU A 1 93 ? -9.550 -2.655 -9.590 1.00 91.00 93 LEU A O 1
ATOM 711 N N . LEU A 1 94 ? -10.632 -2.026 -7.727 1.00 91.94 94 LEU A N 1
ATOM 712 C CA . LEU A 1 94 ? -9.842 -0.806 -7.525 1.00 91.94 94 LEU A CA 1
ATOM 713 C C . LEU A 1 94 ? -8.355 -1.112 -7.300 1.00 91.94 94 LEU A C 1
ATOM 715 O O . LEU A 1 94 ? -7.491 -0.445 -7.870 1.00 91.94 94 LEU A O 1
ATOM 719 N N . THR A 1 95 ? -8.053 -2.141 -6.507 1.00 93.38 95 THR A N 1
ATOM 720 C CA . THR A 1 95 ? -6.679 -2.588 -6.240 1.00 93.38 95 THR A CA 1
ATOM 721 C C . THR A 1 95 ? -6.001 -3.108 -7.506 1.00 93.38 95 THR A C 1
ATOM 723 O O . THR A 1 95 ? -4.871 -2.718 -7.797 1.00 93.38 95 THR A O 1
ATOM 726 N N . ILE A 1 96 ? -6.696 -3.933 -8.295 1.00 93.75 96 ILE A N 1
ATOM 727 C CA . ILE A 1 96 ? -6.207 -4.447 -9.580 1.00 93.75 96 ILE A CA 1
ATOM 728 C C . ILE A 1 96 ? -5.901 -3.291 -10.534 1.00 93.75 96 ILE A C 1
ATOM 730 O O . ILE A 1 96 ? -4.823 -3.259 -11.127 1.00 93.75 96 ILE A O 1
ATOM 734 N N . ASN A 1 97 ? -6.809 -2.321 -10.650 1.00 92.69 97 ASN A N 1
ATOM 735 C CA . ASN A 1 97 ? -6.628 -1.166 -11.528 1.00 92.69 97 ASN A CA 1
ATOM 736 C C . ASN A 1 97 ? -5.424 -0.311 -11.114 1.00 92.69 97 ASN A C 1
ATOM 738 O O . ASN A 1 97 ? -4.622 0.075 -11.966 1.00 92.69 97 ASN A O 1
ATOM 742 N N . LEU A 1 98 ? -5.265 -0.051 -9.813 1.00 92.62 98 LEU A N 1
ATOM 743 C CA . LEU A 1 98 ? -4.113 0.678 -9.285 1.00 92.62 98 LEU A CA 1
ATOM 744 C C . LEU A 1 98 ? -2.798 -0.053 -9.587 1.00 92.62 98 LEU A C 1
ATOM 746 O O . LEU A 1 98 ? -1.876 0.543 -10.137 1.00 92.62 98 LEU A O 1
ATOM 750 N N . LEU A 1 99 ? -2.708 -1.341 -9.255 1.00 94.25 99 LEU A N 1
ATOM 751 C CA . LEU A 1 99 ? -1.484 -2.118 -9.451 1.00 94.25 99 LEU A CA 1
ATOM 752 C C . LEU A 1 99 ? -1.158 -2.305 -10.936 1.00 94.25 99 LEU A C 1
ATOM 754 O O . LEU A 1 99 ? 0.003 -2.220 -11.320 1.00 94.25 99 LEU A O 1
ATOM 758 N N . THR A 1 100 ? -2.168 -2.487 -11.788 1.00 94.31 100 THR A N 1
ATOM 759 C CA . THR A 1 100 ? -1.992 -2.565 -13.247 1.00 94.31 100 THR A CA 1
ATOM 760 C C . THR A 1 100 ? -1.447 -1.257 -13.813 1.00 94.31 100 THR A C 1
ATOM 762 O O . THR A 1 100 ? -0.580 -1.281 -14.686 1.00 94.31 100 THR A O 1
ATOM 765 N N . LYS A 1 101 ? -1.917 -0.108 -13.306 1.00 93.06 101 LYS A N 1
ATOM 766 C CA . LYS A 1 101 ? -1.356 1.203 -13.654 1.00 93.06 101 LYS A CA 1
ATOM 767 C C . LYS A 1 101 ? 0.105 1.309 -13.211 1.00 93.06 101 LYS A C 1
ATOM 769 O O . LYS A 1 101 ? 0.943 1.708 -14.013 1.00 93.06 101 LYS A O 1
ATOM 774 N N . ASP A 1 102 ? 0.413 0.910 -11.981 1.00 93.75 102 ASP A N 1
ATOM 775 C CA . ASP A 1 102 ? 1.770 0.984 -11.429 1.00 93.75 102 ASP A CA 1
ATOM 776 C C . ASP A 1 102 ? 2.743 -0.025 -12.077 1.00 93.75 102 ASP A C 1
ATOM 778 O O . ASP A 1 102 ? 3.942 0.225 -12.129 1.00 93.75 102 ASP A O 1
ATOM 782 N N . CYS A 1 103 ? 2.252 -1.108 -12.694 1.00 95.06 103 CYS A N 1
ATOM 783 C CA . CYS A 1 103 ? 3.061 -1.977 -13.566 1.00 95.06 103 CYS A CA 1
ATOM 784 C C . CYS A 1 103 ? 3.582 -1.254 -14.824 1.00 95.06 103 CYS A C 1
ATOM 786 O O . CYS A 1 103 ? 4.414 -1.800 -15.544 1.00 95.06 103 CYS A O 1
ATOM 788 N N . ARG A 1 104 ? 3.087 -0.044 -15.113 1.00 93.25 104 ARG A N 1
ATOM 789 C CA . ARG A 1 104 ? 3.511 0.811 -16.232 1.00 93.25 104 ARG A CA 1
ATOM 790 C C . ARG A 1 104 ? 4.230 2.079 -15.762 1.00 93.25 104 ARG A C 1
ATOM 792 O O . ARG A 1 104 ? 4.381 3.010 -16.549 1.00 93.25 104 ARG A O 1
ATOM 799 N N . ASP A 1 105 ? 4.621 2.139 -14.489 1.00 93.06 105 ASP A N 1
ATOM 800 C CA . ASP A 1 105 ? 5.344 3.277 -13.919 1.00 93.06 105 ASP A CA 1
ATOM 801 C C . ASP A 1 105 ? 6.721 3.454 -14.587 1.00 93.06 105 ASP A C 1
ATOM 803 O O . ASP A 1 105 ? 7.326 2.496 -15.074 1.00 93.06 105 ASP A O 1
ATOM 807 N N . GLN A 1 106 ? 7.233 4.682 -14.627 1.00 91.31 106 GLN A N 1
ATOM 808 C CA . GLN A 1 106 ? 8.567 4.937 -15.172 1.00 91.31 106 GLN A CA 1
ATOM 809 C C . GLN A 1 106 ? 9.661 4.361 -14.267 1.00 91.31 106 GLN A C 1
ATOM 811 O O . GLN A 1 106 ? 10.690 3.909 -14.775 1.00 91.31 106 GLN A O 1
ATOM 816 N N . ASP A 1 107 ? 9.421 4.303 -12.953 1.00 91.62 107 ASP A N 1
ATOM 817 C CA . ASP A 1 107 ? 10.346 3.685 -12.008 1.00 91.62 107 ASP A CA 1
ATOM 818 C C . ASP A 1 107 ? 10.248 2.143 -12.074 1.00 91.62 107 ASP A C 1
ATOM 820 O O . ASP A 1 107 ? 9.207 1.571 -11.720 1.00 91.62 107 ASP A O 1
ATOM 824 N N . PRO A 1 108 ? 11.320 1.434 -12.485 1.00 93.19 108 PRO A N 1
ATOM 825 C CA . PRO A 1 108 ? 11.341 -0.031 -12.540 1.00 93.19 108 PRO A CA 1
ATOM 826 C C . PRO A 1 108 ? 11.079 -0.694 -11.184 1.00 93.19 108 PRO A C 1
ATOM 828 O O . PRO A 1 108 ? 10.468 -1.763 -11.118 1.00 93.19 108 PRO A O 1
ATOM 831 N N . THR A 1 109 ? 11.475 -0.046 -10.090 1.00 92.50 109 THR A N 1
ATOM 832 C CA . THR A 1 109 ? 11.246 -0.539 -8.730 1.00 92.50 109 THR A CA 1
ATOM 833 C C . THR A 1 109 ? 9.757 -0.577 -8.415 1.00 92.50 109 THR A C 1
ATOM 835 O O . THR A 1 109 ? 9.272 -1.541 -7.818 1.00 92.50 109 THR A O 1
ATOM 838 N N . ILE A 1 110 ? 9.016 0.455 -8.835 1.00 93.31 110 ILE A N 1
ATOM 839 C CA . ILE A 1 110 ? 7.562 0.513 -8.675 1.00 93.31 110 ILE A CA 1
ATOM 840 C C . ILE A 1 110 ? 6.900 -0.535 -9.569 1.00 93.31 110 ILE A C 1
ATOM 842 O O . ILE A 1 110 ? 6.047 -1.271 -9.071 1.00 93.31 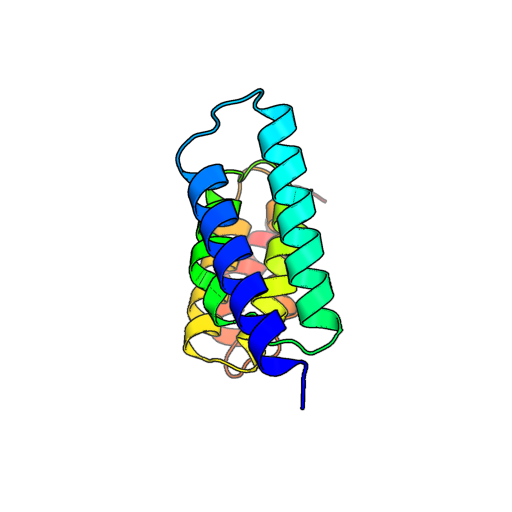110 ILE A O 1
ATOM 846 N N . ARG A 1 111 ? 7.332 -0.677 -10.832 1.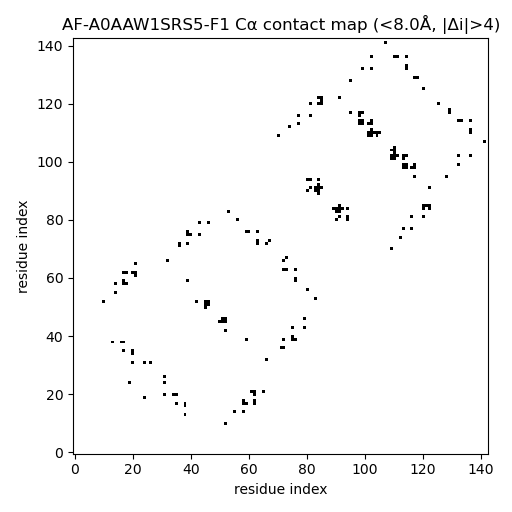00 94.69 111 ARG A N 1
ATOM 847 C CA . ARG A 1 111 ? 6.794 -1.702 -11.744 1.00 94.69 111 ARG A CA 1
ATOM 848 C C . ARG A 1 111 ? 6.919 -3.109 -11.171 1.00 94.69 111 ARG A C 1
ATOM 850 O O . ARG A 1 111 ? 5.922 -3.826 -11.075 1.00 94.69 111 ARG A O 1
ATOM 857 N N . GLY A 1 112 ? 8.121 -3.490 -10.735 1.00 94.50 112 GLY A N 1
ATOM 858 C CA . GLY A 1 112 ? 8.376 -4.807 -10.150 1.00 94.50 112 GLY A CA 1
ATOM 859 C C . GLY A 1 112 ? 7.601 -5.034 -8.850 1.00 94.50 112 GLY A C 1
ATOM 860 O O . GLY A 1 112 ? 7.020 -6.103 -8.637 1.00 94.50 112 GLY A O 1
ATOM 861 N N . LEU A 1 113 ? 7.525 -4.013 -7.990 1.00 94.62 113 LEU A N 1
ATOM 862 C CA . LEU A 1 113 ? 6.759 -4.075 -6.745 1.00 94.62 113 LEU A CA 1
ATOM 863 C C . LEU A 1 113 ? 5.253 -4.245 -7.004 1.00 94.62 113 LEU A C 1
ATOM 865 O O . LEU A 1 113 ? 4.600 -5.050 -6.330 1.00 94.62 113 LEU A O 1
ATOM 869 N N . ALA A 1 114 ? 4.707 -3.508 -7.971 1.00 94.88 114 ALA A N 1
ATOM 870 C CA . ALA A 1 114 ? 3.306 -3.578 -8.354 1.00 94.88 114 ALA A CA 1
ATOM 871 C C . ALA A 1 114 ? 2.967 -4.942 -8.961 1.00 94.88 114 ALA A C 1
ATOM 873 O O . ALA A 1 114 ? 2.001 -5.568 -8.526 1.00 94.88 114 ALA A O 1
ATOM 874 N N . LEU A 1 115 ? 3.805 -5.451 -9.873 1.00 95.69 115 LEU A N 1
ATOM 875 C CA . LEU A 1 115 ? 3.621 -6.762 -10.497 1.00 95.69 115 LEU A CA 1
ATOM 876 C C . LEU A 1 115 ? 3.644 -7.886 -9.456 1.00 95.69 115 LEU A C 1
ATOM 878 O O . LEU A 1 115 ? 2.750 -8.731 -9.435 1.00 95.69 115 LEU A O 1
ATOM 882 N N . ARG A 1 116 ? 4.614 -7.864 -8.532 1.00 95.31 116 ARG A N 1
ATOM 883 C CA . ARG A 1 116 ? 4.673 -8.826 -7.421 1.00 95.31 116 ARG A CA 1
ATOM 884 C C . ARG A 1 116 ? 3.405 -8.779 -6.569 1.00 95.31 116 ARG A C 1
ATOM 886 O O . ARG A 1 116 ? 2.870 -9.830 -6.221 1.00 95.31 116 ARG A O 1
ATOM 893 N N . SER A 1 117 ? 2.949 -7.578 -6.216 1.00 95.06 117 SER A N 1
ATOM 894 C CA . SER A 1 117 ? 1.764 -7.392 -5.371 1.00 95.06 117 SER A CA 1
ATOM 895 C C . SER A 1 117 ? 0.503 -7.878 -6.083 1.00 95.06 117 SER A C 1
ATOM 897 O O . SER A 1 117 ? -0.282 -8.615 -5.490 1.00 95.06 117 SER A O 1
ATOM 899 N N . LEU A 1 118 ? 0.365 -7.566 -7.375 1.00 94.38 118 LEU A N 1
ATOM 900 C CA . LEU A 1 118 ? -0.751 -7.985 -8.219 1.00 94.38 118 LEU A CA 1
ATOM 901 C C . LEU A 1 118 ? -0.827 -9.511 -8.323 1.00 94.38 118 LEU A C 1
ATOM 903 O O . LEU A 1 118 ? -1.877 -10.082 -8.053 1.00 94.38 118 LEU A O 1
ATOM 907 N N . CYS A 1 119 ? 0.294 -10.179 -8.610 1.00 92.50 119 CYS A N 1
ATOM 908 C CA . CYS A 1 119 ? 0.373 -11.642 -8.666 1.00 92.50 119 CYS A CA 1
ATOM 909 C C . CYS A 1 119 ? 0.142 -12.325 -7.305 1.00 92.50 119 CYS A C 1
ATOM 911 O O . CYS A 1 119 ? -0.174 -13.511 -7.262 1.00 92.50 119 CYS A O 1
ATOM 913 N N . SER A 1 120 ? 0.320 -11.607 -6.191 1.00 91.19 120 SER A N 1
ATOM 914 C CA . SER A 1 120 ? 0.105 -12.145 -4.841 1.00 91.19 120 SER A CA 1
ATOM 915 C C . SER A 1 120 ? -1.346 -12.056 -4.356 1.00 91.19 120 SER A C 1
ATOM 917 O O . SER A 1 120 ? -1.679 -12.650 -3.325 1.00 91.19 120 SER A O 1
ATOM 919 N N . LEU A 1 121 ? -2.213 -11.335 -5.077 1.00 90.69 121 LEU A N 1
ATOM 920 C CA . LEU A 1 121 ? -3.630 -11.242 -4.741 1.00 90.69 121 LEU A CA 1
ATOM 921 C C . LEU A 1 121 ? -4.299 -12.612 -4.874 1.00 90.69 121 LEU A C 1
ATOM 923 O O . LEU A 1 121 ? -4.148 -13.319 -5.864 1.00 90.69 121 LEU A O 1
ATOM 927 N N . ARG A 1 122 ? -5.079 -12.988 -3.863 1.00 84.25 122 ARG A N 1
ATOM 928 C CA . ARG A 1 122 ? -5.832 -14.246 -3.840 1.00 84.25 122 ARG A CA 1
ATOM 929 C C . ARG A 1 122 ? -7.296 -13.974 -4.149 1.00 84.25 122 ARG A C 1
ATOM 931 O O . ARG A 1 122 ? -8.133 -14.028 -3.257 1.00 84.25 122 ARG A O 1
ATOM 938 N N . VAL A 1 123 ? -7.585 -13.623 -5.399 1.00 84.44 123 VAL A N 1
ATOM 939 C CA . VAL A 1 123 ? -8.946 -13.292 -5.852 1.00 84.44 123 VAL A CA 1
ATOM 940 C C . VAL A 1 123 ? -9.358 -14.183 -7.019 1.00 84.44 123 VAL A C 1
ATOM 942 O O . VAL A 1 123 ? -8.527 -14.580 -7.839 1.00 84.44 123 VAL A O 1
ATOM 945 N N . ALA A 1 124 ? -10.643 -14.531 -7.079 1.00 81.56 124 ALA A N 1
ATOM 946 C CA . ALA A 1 124 ? -11.186 -15.309 -8.187 1.00 81.56 124 ALA A CA 1
ATOM 947 C C . ALA A 1 124 ? -11.026 -14.538 -9.508 1.00 81.56 124 ALA A C 1
ATOM 949 O O . ALA A 1 124 ? -11.097 -13.310 -9.528 1.00 81.56 124 ALA A O 1
ATOM 950 N N . ASN A 1 125 ? -10.800 -15.259 -10.608 1.00 82.81 125 ASN A N 1
ATOM 951 C CA . ASN A 1 125 ? -10.642 -14.700 -11.959 1.00 82.81 125 ASN A CA 1
ATOM 952 C C . ASN A 1 125 ? -9.485 -13.691 -12.121 1.00 82.81 125 ASN A C 1
ATOM 954 O O . ASN A 1 125 ? -9.431 -12.965 -13.109 1.00 82.81 125 ASN A O 1
ATOM 958 N N . LEU A 1 126 ? -8.510 -13.672 -11.201 1.00 85.94 126 LEU A N 1
ATOM 959 C CA . LEU A 1 126 ? -7.348 -12.780 -11.291 1.00 85.94 126 LEU A CA 1
ATOM 960 C C . LEU A 1 126 ? -6.547 -12.966 -12.591 1.00 85.94 126 LEU A C 1
ATOM 962 O O . LEU A 1 126 ? -5.982 -12.007 -13.107 1.00 85.94 126 LEU A O 1
ATOM 966 N N . ILE A 1 127 ? -6.509 -14.193 -13.121 1.00 87.31 127 ILE A N 1
ATOM 967 C CA . ILE A 1 127 ? -5.734 -14.564 -14.313 1.00 87.31 127 ILE A CA 1
ATOM 968 C C . ILE A 1 127 ? -6.021 -13.638 -15.499 1.00 87.31 127 ILE A C 1
ATOM 970 O O . ILE A 1 127 ? -5.084 -13.237 -16.187 1.00 87.31 127 ILE A O 1
ATOM 974 N N . GLU A 1 128 ? -7.278 -13.237 -15.698 1.00 87.69 128 GLU A N 1
ATOM 975 C CA . GLU A 1 128 ? -7.687 -12.351 -16.797 1.00 87.69 128 GLU A CA 1
ATOM 976 C C . GLU A 1 128 ? -6.998 -10.979 -16.731 1.00 87.69 128 GLU A C 1
ATOM 978 O O . GLU A 1 128 ? -6.671 -10.388 -17.759 1.00 87.69 128 GLU A O 1
ATOM 983 N N . TYR A 1 129 ? -6.692 -10.508 -15.521 1.00 89.88 129 TYR A N 1
ATOM 984 C CA . TYR A 1 129 ? -6.023 -9.231 -15.279 1.00 89.88 129 TYR A CA 1
ATOM 985 C C . TYR A 1 129 ? -4.494 -9.335 -15.307 1.00 89.88 129 TYR A C 1
ATOM 987 O O . TYR A 1 129 ? -3.814 -8.321 -15.449 1.00 89.88 129 TYR A O 1
ATOM 995 N N . LEU A 1 130 ? -3.934 -10.543 -15.182 1.00 91.81 130 LEU A N 1
ATOM 996 C CA . LEU A 1 130 ? -2.487 -10.758 -15.081 1.00 91.81 130 LEU A CA 1
ATOM 997 C C . LEU A 1 130 ? -1.780 -10.859 -16.429 1.00 91.81 130 LEU A C 1
ATOM 999 O O . LEU A 1 130 ? -0.596 -10.533 -16.509 1.00 91.81 130 LEU A O 1
ATOM 1003 N N . VAL A 1 131 ? -2.477 -11.290 -17.485 1.00 92.12 131 VAL A N 1
ATOM 1004 C CA . VAL A 1 131 ? -1.847 -11.576 -18.786 1.00 92.12 131 VAL A CA 1
ATOM 1005 C C . VAL A 1 131 ? -1.069 -10.367 -19.309 1.00 92.12 131 VAL A C 1
ATOM 1007 O O . VAL A 1 131 ? 0.114 -10.488 -19.624 1.00 92.12 131 VAL A O 1
ATOM 1010 N N . SER A 1 132 ? -1.703 -9.193 -19.364 1.00 92.88 132 SER A N 1
ATOM 1011 C CA . SER A 1 132 ? -1.058 -7.987 -19.896 1.00 92.88 132 SER A CA 1
ATOM 1012 C C . SER A 1 132 ? 0.115 -7.505 -19.022 1.00 92.88 132 SER A C 1
ATOM 1014 O O . SER A 1 132 ? 1.204 -7.346 -19.578 1.00 92.88 132 SER A O 1
ATOM 1016 N N . PRO A 1 133 ? -0.026 -7.319 -17.691 1.00 94.44 133 PRO A N 1
ATOM 1017 C CA . PRO A 1 133 ? 1.091 -6.939 -16.822 1.00 94.44 133 PRO A CA 1
ATOM 1018 C C . PRO A 1 133 ? 2.279 -7.906 -16.866 1.00 94.44 133 PRO A C 1
ATOM 1020 O O . PRO A 1 133 ? 3.421 -7.459 -16.938 1.00 94.44 133 PRO A O 1
ATOM 1023 N N . ILE A 1 134 ? 2.032 -9.221 -16.886 1.00 94.50 134 ILE A N 1
ATOM 1024 C CA . ILE A 1 134 ? 3.100 -10.229 -16.961 1.00 94.50 134 ILE A CA 1
ATOM 1025 C C . ILE A 1 134 ? 3.829 -10.145 -18.304 1.00 94.50 134 ILE A C 1
ATOM 1027 O O . ILE A 1 134 ? 5.056 -10.123 -18.335 1.00 94.50 134 ILE A O 1
ATOM 1031 N N . GLN A 1 135 ? 3.098 -10.059 -19.419 1.00 94.38 135 GLN A N 1
ATOM 1032 C CA . GLN A 1 135 ? 3.710 -9.923 -20.744 1.00 94.38 135 GLN A CA 1
ATOM 1033 C C . GLN A 1 135 ? 4.550 -8.649 -20.875 1.00 94.38 135 GLN A C 1
ATOM 1035 O O . GLN A 1 135 ? 5.562 -8.661 -21.574 1.00 94.38 135 GLN A O 1
ATOM 1040 N N . MET A 1 136 ? 4.133 -7.558 -20.228 1.00 92.44 136 MET A N 1
ATOM 1041 C CA . MET A 1 136 ? 4.925 -6.330 -20.159 1.00 92.44 136 MET A CA 1
ATOM 1042 C C . MET A 1 136 ? 6.188 -6.530 -19.319 1.00 92.44 136 MET A C 1
ATOM 1044 O O . MET A 1 136 ? 7.267 -6.190 -19.790 1.00 92.44 136 MET A O 1
ATOM 1048 N N . GLY A 1 137 ? 6.071 -7.138 -18.134 1.00 92.50 137 GLY A N 1
ATOM 1049 C CA . GLY A 1 137 ? 7.212 -7.424 -17.259 1.00 92.50 137 GLY A CA 1
ATOM 1050 C C . GLY A 1 137 ? 8.262 -8.334 -17.905 1.00 92.50 137 GLY A C 1
ATOM 1051 O O . GLY A 1 137 ? 9.450 -8.095 -17.754 1.00 92.50 137 GLY A O 1
ATOM 1052 N N . LEU A 1 138 ? 7.845 -9.322 -18.706 1.00 93.56 138 LEU A N 1
ATOM 1053 C CA . LEU A 1 138 ? 8.763 -10.189 -19.464 1.00 93.56 138 LEU A CA 1
ATOM 1054 C C . LEU A 1 138 ? 9.561 -9.452 -20.553 1.00 93.56 138 LEU A C 1
ATOM 1056 O O . LEU A 1 138 ? 10.569 -9.971 -21.025 1.00 93.56 138 LEU A O 1
ATOM 1060 N N . LYS A 1 139 ? 9.088 -8.282 -20.991 1.00 93.31 139 LYS A N 1
ATOM 1061 C CA . LYS A 1 139 ? 9.754 -7.426 -21.983 1.00 93.31 139 LYS A CA 1
ATOM 1062 C C . LYS A 1 139 ? 10.497 -6.257 -21.334 1.00 93.31 139 LYS A C 1
ATOM 1064 O O . LYS A 1 139 ? 11.053 -5.433 -22.059 1.00 93.31 139 LYS A O 1
ATOM 1069 N N . ASP A 1 140 ? 10.462 -6.147 -20.008 1.00 91.56 140 ASP A N 1
ATOM 1070 C CA . ASP A 1 140 ? 11.177 -5.104 -19.287 1.00 91.56 140 ASP A CA 1
ATOM 1071 C C . ASP A 1 140 ? 12.685 -5.353 -19.398 1.00 91.56 140 ASP A C 1
ATOM 1073 O O . ASP A 1 140 ? 13.159 -6.471 -19.209 1.00 91.56 140 ASP A O 1
ATOM 1077 N N . ALA A 1 141 ? 13.436 -4.314 -19.758 1.00 90.50 141 ALA A N 1
ATOM 1078 C CA . ALA A 1 141 ? 14.889 -4.401 -19.878 1.00 90.50 141 ALA A CA 1
ATOM 1079 C C . ALA A 1 141 ? 15.587 -4.319 -18.511 1.00 90.50 141 ALA A C 1
ATOM 1081 O O . ALA A 1 141 ? 16.779 -4.615 -18.412 1.00 90.50 141 ALA A O 1
ATOM 1082 N N . HIS A 1 142 ? 14.869 -3.871 -17.477 1.00 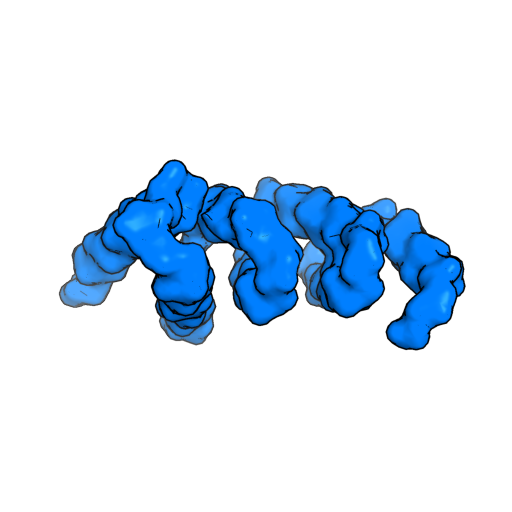88.25 142 HIS A N 1
ATOM 1083 C CA . HIS A 1 142 ? 15.391 -3.785 -16.125 1.00 88.25 142 HIS A CA 1
ATOM 1084 C C . HIS A 1 142 ? 15.407 -5.173 -15.456 1.00 88.25 142 HIS A C 1
ATOM 1086 O O . HIS A 1 142 ? 14.416 -5.895 -15.569 1.00 88.25 142 HIS A O 1
ATOM 1092 N N . PRO A 1 143 ? 16.501 -5.545 -14.759 1.00 76.19 143 PRO A N 1
ATOM 1093 C CA . PRO A 1 143 ? 16.616 -6.830 -14.065 1.00 76.19 143 PRO A CA 1
ATOM 1094 C C . PRO A 1 143 ? 15.657 -6.978 -12.876 1.00 76.19 143 PRO A C 1
ATOM 1096 O O . PRO A 1 143 ? 15.236 -5.940 -12.304 1.00 76.19 143 PRO A O 1
#

Foldseek 3Di:
DVVPVVLVVVLVVLLVLLVCLLPDPVDDPVVSVVSLLVSLVVLVVCVVVPNDNVVCLVSLVSSCVSVVVDVSSVLSNLVVLLSVLQVDVVSVVVLLVVLLVQCVDPDVSSVVVSLVSLVPRPDPPSVVSNPVSVVSVVVDPDD

pLDDT: mean 86.85, std 10.08, range [44.94, 95.69]

Secondary structure (DSSP, 8-state):
-TTHHHHHHHHHHHHHHHHHHHH---S-HHHHHHHHHHHHHHHHHHHHTT---GGGHHHHHHHHHTTTT-HHHHHHHHHHHHHHHTT-HHHHHHHHHHHHHHTT-SSHHHHHHHHHHHHH---TTTHHHHHHHHHHHTT-S--

Radius of gyration: 16.2 Å; Cα contacts (8 Å, |Δi|>4): 105; chains: 1; bounding box: 34×39×49 Å

Organism: NCBI:txid2026836

Sequence (143 aa):
MPGDSKNRGELGEIRSQLASLSSHPSGNRIDAANAKKELFKKIINYTTVGIDMSSLFMPVMTSAVSSSEDIVLKKMLYLYICTYAQANPDLTLLTINLLTKDCRDQDPTIRGLALRSLCSLRVANLIEYLVSPIQMGLKDAHP

InterPro domains:
  IPR002553 Clathrin/coatomer adaptor, adaptin-like, N-terminal [PF01602] (14-143)
  IPR011989 Armadillo-like helical [G3DSA:1.25.10.10] (4-143)
  IPR016024 Armadillo-type fold [SSF48371] (32-143)
  IPR026739 AP complex subunit beta [PTHR11134] (13-143)

Mean predicted aligned error: 5.79 Å

Solvent-accessible surface area (backbone atoms only — not comparable to full-atom values): 8282 Å² total; per-residue (Å²): 126,88,59,66,67,55,54,55,51,54,52,53,51,52,53,50,51,45,51,45,69,61,74,51,73,88,57,58,70,66,58,50,53,50,53,49,48,53,52,52,51,51,53,48,52,39,46,74,75,71,45,89,59,71,93,44,48,66,57,53,53,55,43,44,61,77,43,71,85,40,63,69,51,50,52,55,48,51,58,51,51,58,62,52,18,61,83,29,71,74,51,30,55,56,47,51,52,51,27,57,54,32,44,66,43,90,51,65,70,50,15,54,52,21,47,53,52,56,72,65,55,75,54,87,76,48,65,78,69,42,54,65,55,51,60,51,58,76,67,49,88,69,132

Nearest PDB structures (foldseek):
  9c5c-assembly1_B  TM=7.619E-01  e=2.154E-03  Homo sapiens
  7p3y-assembly1_B  TM=7.865E-01  e=6.541E-03  Saccharomyces cerevisiae
  8rbz-assembly1_d  TM=3.748E-01  e=1.442E+00  Homo sapiens